Protein 8A9W (pdb70)

Nearest PDB structures (foldseek):
  8a9w-assembly1_A-2  TM=1.013E+00  e=1.191E-15  Klebsiella oxytoca
  5hl8-assembly2_B  TM=8.897E-01  e=2.671E-08  Klebsiella pneumoniae subsp. pneumoniae NTUH-K2044
  5hl8-assembly2_C  TM=7.415E-01  e=4.588E-07  Klebsiella pneumoniae subsp. pneumoniae NTUH-K2044
  2w7v-assembly1_A  TM=8.887E-01  e=1.658E-04  Vibrio parahaemolyticus
  6ghu-assembly1_A  TM=8.692E-01  e=1.550E-04  Pseudomonas aeruginosa

Structure (mmCIF, N/CA/C/O backbone):
data_8A9W
#
_entry.id   8A9W
#
_cell.length_a   80.300
_cell.length_b   80.300
_cell.length_c   80.300
_cell.angle_alpha   90.00
_cell.angle_beta   90.00
_cell.angle_gamma   90.00
#
_symmetry.space_group_name_H-M   'I 21 3'
#
loop_
_entity.id
_entity.type
_entity.pdbx_description
1 polymer 'Type II secretion system protein L'
2 non-polymer 'SULFATE ION'
3 water water
#
loop_
_atom_site.group_PDB
_atom_site.id
_atom_site.type_symbol
_atom_site.label_atom_id
_atom_site.label_alt_id
_atom_site.label_comp_id
_atom_site.label_asym_id
_atom_site.label_entity_id
_atom_site.label_seq_id
_atom_site.pdbx_PDB_ins_code
_atom_site.Cartn_x
_atom_site.Cartn_y
_atom_site.Cartn_z
_atom_site.occupancy
_atom_site.B_iso_or_equiv
_atom_site.auth_seq_id
_atom_site.auth_comp_id
_atom_site.auth_asym_id
_atom_site.auth_atom_id
_atom_site.pdbx_PDB_model_num
ATOM 1 N N . ALA A 1 2 ? 25.882 2.576 -7.142 1.00 96.06 8 ALA A N 1
ATOM 2 C CA . ALA A 1 2 ? 25.443 1.358 -7.892 1.00 94.00 8 ALA A CA 1
ATOM 3 C C . ALA A 1 2 ? 24.448 0.535 -7.088 1.00 96.11 8 ALA A C 1
ATOM 4 O O . ALA A 1 2 ? 23.501 -0.009 -7.640 1.00 93.09 8 ALA A O 1
ATOM 6 N N . LEU A 1 3 ? 24.687 0.431 -5.777 1.00 85.09 9 LEU A N 1
ATOM 7 C CA . LEU A 1 3 ? 23.798 -0.284 -4.877 1.00 80.05 9 LEU A CA 1
ATOM 8 C C . LEU A 1 3 ? 22.829 0.686 -4.223 1.00 38.62 9 LEU A C 1
ATOM 9 O O . LEU A 1 3 ? 21.624 0.494 -4.299 1.00 58.63 9 LEU A O 1
ATOM 14 N N . ILE A 1 4 ? 23.380 1.725 -3.589 1.00 72.92 10 ILE A N 1
ATOM 15 C CA . ILE A 1 4 ? 22.613 2.693 -2.810 1.00 71.99 10 ILE A CA 1
ATOM 16 C C . ILE A 1 4 ? 21.634 3.500 -3.662 1.00 152.19 10 ILE A C 1
ATOM 17 O O . ILE A 1 4 ? 20.531 3.822 -3.205 1.00 61.70 10 ILE A O 1
ATOM 22 N N . SER A 1 5 ? 22.050 3.817 -4.895 1.00 54.30 11 SER A N 1
ATOM 23 C CA . SER A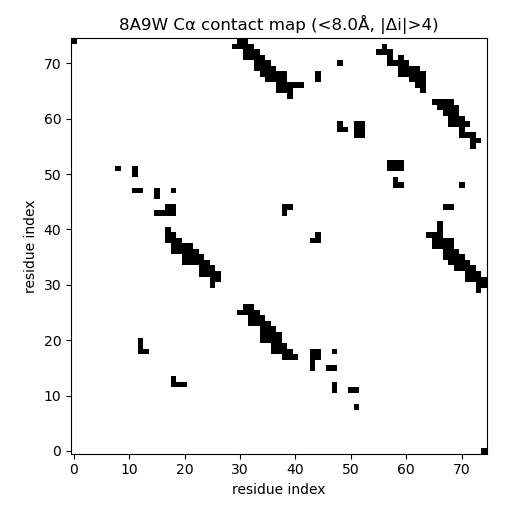 1 5 ? 21.329 4.732 -5.771 1.00 64.90 11 SER A CA 1
ATOM 24 C C . SER A 1 5 ? 20.250 3.985 -6.539 1.00 93.22 11 SER A C 1
ATOM 25 O O . SER A 1 5 ? 19.144 4.504 -6.759 1.00 58.77 11 SER A O 1
ATOM 28 N N . ARG A 1 6 ? 20.584 2.759 -6.951 1.00 56.96 12 ARG A N 1
ATOM 29 C CA . ARG A 1 6 ? 19.648 1.823 -7.621 1.00 58.98 12 ARG A CA 1
ATOM 30 C C . ARG A 1 6 ? 18.561 1.419 -6.612 1.00 50.90 12 ARG A C 1
ATOM 31 O O . ARG A 1 6 ? 17.401 1.297 -7.033 1.00 45.88 12 ARG A O 1
ATOM 39 N N . LEU A 1 7 ? 18.918 1.264 -5.331 1.00 55.49 13 LEU A N 1
ATOM 40 C CA . LEU A 1 7 ? 17.966 0.870 -4.285 1.00 54.60 13 LEU A CA 1
ATOM 41 C C . LEU A 1 7 ? 16.863 1.907 -4.102 1.00 70.08 13 LEU A C 1
ATOM 42 O O . LEU A 1 7 ? 15.695 1.555 -3.947 1.00 46.85 13 LEU A O 1
ATOM 47 N N . GLY A 1 8 ? 17.247 3.187 -4.115 1.00 58.86 14 GLY A N 1
ATOM 48 C CA . GLY A 1 8 ? 16.313 4.298 -4.030 1.00 57.68 14 GLY A CA 1
ATOM 49 C C . GLY A 1 8 ? 15.351 4.373 -5.210 1.00 43.20 14 GLY A C 1
ATOM 50 O O . GLY A 1 8 ? 14.159 4.648 -5.030 1.00 50.97 14 GLY A O 1
ATOM 51 N N . ALA A 1 9 ? 15.875 4.143 -6.416 1.00 51.49 15 ALA A N 1
ATOM 52 C CA . ALA A 1 9 ? 15.066 4.069 -7.633 1.00 53.83 15 ALA A CA 1
ATOM 53 C C . ALA A 1 9 ? 14.059 2.910 -7.557 1.00 46.02 15 ALA A C 1
ATOM 54 O O . ALA A 1 9 ? 12.887 3.066 -7.871 1.00 43.75 15 ALA A O 1
ATOM 56 N N . LEU A 1 10 ? 14.542 1.742 -7.133 1.00 40.88 16 LEU A N 1
ATOM 57 C CA . LEU A 1 10 ? 13.711 0.538 -7.025 1.00 42.85 16 LEU A CA 1
ATOM 58 C C . LEU A 1 10 ? 12.601 0.729 -5.990 1.00 40.63 16 LEU A C 1
ATOM 59 O O . LEU A 1 10 ? 11.458 0.372 -6.222 1.00 39.73 16 LEU A O 1
ATOM 64 N N . GLN A 1 11 ? 12.971 1.306 -4.846 1.00 36.03 17 GLN A N 1
ATOM 65 C CA . GLN A 1 11 ? 12.050 1.606 -3.759 1.00 42.58 17 GLN A CA 1
ATOM 66 C C . GLN A 1 11 ? 10.984 2.618 -4.216 1.00 42.73 17 GLN A C 1
ATOM 67 O O . GLN A 1 11 ? 9.839 2.549 -3.809 1.00 38.02 17 GLN A O 1
ATOM 73 N N . GLN A 1 12 ? 11.357 3.535 -5.110 1.00 43.82 18 GLN A N 1
ATOM 74 C CA . GLN A 1 12 ? 10.407 4.515 -5.641 1.00 50.75 18 GLN A CA 1
ATOM 75 C C . GLN A 1 12 ? 9.323 3.841 -6.505 1.00 35.34 18 GLN A C 1
ATOM 76 O O . GLN A 1 12 ? 8.152 4.179 -6.390 1.00 33.87 18 GLN A O 1
ATOM 82 N N . ILE A 1 13 ? 9.748 2.907 -7.364 1.00 28.42 19 ILE A N 1
ATOM 83 C CA . ILE A 1 13 ? 8.877 2.170 -8.254 1.00 36.12 19 ILE A CA 1
ATOM 84 C C . ILE A 1 13 ? 7.976 1.234 -7.465 1.00 35.46 19 ILE A C 1
ATOM 85 O O . ILE A 1 13 ? 6.801 1.131 -7.750 1.00 39.58 19 ILE A O 1
ATOM 90 N N . ILE A 1 14 ? 8.549 0.552 -6.468 1.00 32.84 20 ILE A N 1
ATOM 91 C CA . ILE A 1 14 ? 7.754 -0.296 -5.553 1.00 36.83 20 ILE A CA 1
ATOM 92 C C . ILE A 1 14 ? 6.676 0.546 -4.877 1.00 33.99 20 ILE A C 1
ATOM 93 O O . ILE A 1 14 ? 5.481 0.219 -4.952 1.00 38.73 20 ILE A O 1
ATOM 98 N N . ASP A 1 15 ? 7.101 1.647 -4.248 1.00 33.29 21 ASP A N 1
ATOM 99 C CA . ASP A 1 15 ? 6.212 2.571 -3.537 1.00 41.41 21 ASP A CA 1
ATOM 100 C C . ASP A 1 15 ? 5.145 3.236 -4.428 1.00 39.41 21 ASP A C 1
ATOM 101 O O . ASP A 1 15 ? 4.049 3.512 -3.952 1.00 41.07 21 ASP A O 1
ATOM 106 N N . ASP A 1 16 ? 5.484 3.507 -5.699 1.00 36.45 22 ASP A N 1
ATOM 107 C CA . ASP A 1 16 ? 4.553 4.099 -6.675 1.00 40.34 22 ASP A CA 1
ATOM 108 C C . ASP A 1 16 ? 3.534 3.122 -7.246 1.00 38.78 22 ASP A C 1
ATOM 109 O O . ASP A 1 16 ? 2.550 3.550 -7.879 1.00 41.30 22 ASP A O 1
ATOM 114 N N . THR A 1 17 ? 3.787 1.822 -7.068 1.00 33.69 23 THR A N 1
ATOM 115 C CA . THR A 1 17 ? 3.028 0.772 -7.721 1.00 31.16 23 THR A CA 1
ATOM 116 C C . THR A 1 17 ? 2.053 0.133 -6.740 1.00 35.68 23 THR A C 1
ATOM 117 O O . THR A 1 17 ? 2.454 -0.552 -5.802 1.00 34.00 23 THR A O 1
ATOM 121 N N . PRO A 1 18 ? 0.737 0.334 -6.929 1.00 36.92 24 PRO A N 1
ATOM 122 C CA . PRO A 1 18 ? -0.244 -0.232 -6.010 1.00 31.82 24 PRO A CA 1
ATOM 123 C C . PRO A 1 18 ? -0.222 -1.759 -6.117 1.00 28.10 24 PRO A C 1
ATOM 124 O O . PRO A 1 18 ? -0.011 -2.286 -7.217 1.00 28.85 24 PRO A O 1
ATOM 128 N N . GLY A 1 19 ? -0.422 -2.436 -4.977 1.00 30.75 25 GLY A N 1
ATOM 129 C CA . GLY A 1 19 ? -0.578 -3.883 -4.955 1.00 26.27 25 GLY A CA 1
ATOM 130 C C . GLY A 1 19 ? 0.742 -4.649 -4.812 1.00 31.92 25 GLY A C 1
ATOM 131 O O . GLY A 1 19 ? 0.731 -5.858 -4.859 1.00 28.91 25 GLY A O 1
ATOM 132 N N . ILE A 1 20 ? 1.853 -3.932 -4.603 1.00 28.33 26 ILE A N 1
ATOM 133 C CA . ILE A 1 20 ? 3.202 -4.535 -4.520 1.00 31.01 26 ILE A CA 1
ATOM 134 C C . ILE A 1 20 ? 3.851 -4.283 -3.147 1.00 27.92 26 ILE A C 1
ATOM 135 O O . ILE A 1 20 ? 3.747 -3.179 -2.620 1.00 30.36 26 ILE A O 1
ATOM 140 N N . ARG A 1 21 ? 4.571 -5.286 -2.625 1.00 29.07 27 ARG A N 1
ATOM 141 C CA . ARG A 1 21 ? 5.515 -5.159 -1.475 1.00 29.55 27 ARG A CA 1
ATOM 142 C C . ARG A 1 21 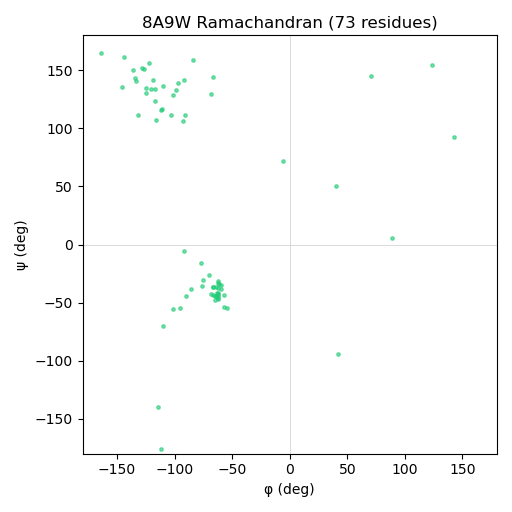? 6.840 -5.877 -1.776 1.00 25.29 27 ARG A C 1
ATOM 143 O O . ARG A 1 21 ? 6.814 -6.972 -2.394 1.00 30.10 27 ARG A O 1
ATOM 151 N N . LEU A 1 22 ? 7.951 -5.301 -1.320 1.00 30.40 28 LEU A N 1
ATOM 152 C CA . LEU A 1 22 ? 9.227 -5.999 -1.277 1.00 36.37 28 LEU A CA 1
ATOM 153 C C . LEU A 1 22 ? 9.101 -7.090 -0.235 1.00 33.70 28 LEU A C 1
ATOM 154 O O . LEU A 1 22 ? 8.696 -6.807 0.890 1.00 37.93 28 LEU A O 1
ATOM 159 N N . ARG A 1 23 ? 9.475 -8.316 -0.607 1.00 33.90 29 ARG A N 1
ATOM 160 C CA . ARG A 1 23 ? 9.487 -9.500 0.290 1.00 31.00 29 ARG A CA 1
ATOM 161 C C . ARG A 1 23 ? 10.930 -9.751 0.725 1.00 34.29 29 ARG A C 1
ATOM 162 O O . ARG A 1 23 ? 11.196 -9.743 1.948 1.00 36.78 29 ARG A O 1
ATOM 170 N N . THR A 1 24 ? 11.833 -9.904 -0.247 1.00 35.28 30 THR A N 1
ATOM 171 C CA . THR A 1 24 ? 13.265 -10.052 0.024 1.00 35.41 30 THR A CA 1
ATOM 172 C C . THR A 1 24 ? 14.119 -9.362 -1.025 1.00 48.79 30 THR A C 1
ATOM 173 O O . THR A 1 24 ? 13.682 -9.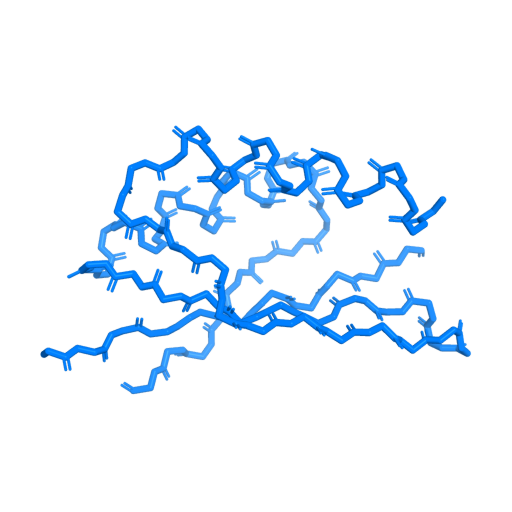063 -2.139 1.00 36.38 30 THR A O 1
ATOM 177 N N . LEU A 1 25 ? 15.372 -9.114 -0.663 1.00 33.65 31 LEU A N 1
ATOM 178 C CA . LEU A 1 25 ? 16.308 -8.499 -1.569 1.00 32.19 31 LEU A CA 1
ATOM 179 C C . LEU A 1 25 ? 17.661 -9.107 -1.275 1.00 64.44 31 LEU A C 1
ATOM 180 O O . LEU A 1 25 ? 18.006 -9.268 -0.117 1.00 37.56 31 LEU A O 1
ATOM 185 N N . SER A 1 26 ? 18.418 -9.473 -2.314 1.00 32.40 32 SER A N 1
ATOM 186 C CA . SER A 1 26 ? 19.802 -9.948 -2.115 1.00 31.12 32 SER A CA 1
ATOM 187 C C . SER A 1 26 ? 20.737 -9.274 -3.101 1.00 48.72 32 SER A C 1
ATOM 188 O O . SER A 1 26 ? 20.380 -9.078 -4.269 1.00 36.74 32 SER A O 1
ATOM 191 N N . PHE A 1 27 ? 21.939 -8.923 -2.632 1.00 33.54 33 PHE A N 1
ATOM 192 C CA . PHE A 1 27 ? 22.975 -8.327 -3.486 1.00 36.57 33 PHE A CA 1
ATOM 193 C C . PHE A 1 27 ? 24.249 -9.130 -3.401 1.00 41.21 33 PHE A C 1
ATOM 194 O O . PHE A 1 27 ? 24.729 -9.460 -2.306 1.00 32.79 33 PHE A O 1
ATOM 202 N N . ASP A 1 28 ? 24.792 -9.457 -4.579 1.00 33.04 34 ASP A N 1
ATOM 203 C CA . ASP A 1 28 ? 26.084 -10.111 -4.706 1.00 36.79 34 ASP A CA 1
ATOM 204 C C . ASP A 1 28 ? 27.073 -9.133 -5.335 1.00 47.51 34 ASP A C 1
ATOM 205 O O . ASP A 1 28 ? 26.894 -8.723 -6.487 1.00 44.20 34 ASP A O 1
ATOM 210 N N . ALA A 1 29 ? 28.116 -8.754 -4.581 1.00 42.37 35 ALA A N 1
ATOM 211 C CA . ALA A 1 29 ? 29.075 -7.743 -5.039 1.00 42.60 35 ALA A CA 1
ATOM 212 C C . ALA A 1 29 ? 29.827 -8.184 -6.315 1.00 43.85 35 ALA A C 1
ATOM 213 O O . ALA A 1 29 ? 29.916 -7.427 -7.288 1.00 49.27 35 ALA A O 1
ATOM 215 N N . ALA A 1 30 ? 30.315 -9.425 -6.299 1.00 44.02 36 ALA A N 1
ATOM 216 C CA . ALA A 1 30 ? 31.114 -10.011 -7.376 1.00 55.33 36 ALA A CA 1
ATOM 217 C C . ALA A 1 30 ? 30.393 -10.054 -8.731 1.00 60.87 36 ALA A C 1
ATOM 218 O O . ALA A 1 30 ? 31.009 -9.833 -9.763 1.00 51.28 36 ALA A O 1
ATOM 220 N N . ARG A 1 31 ? 29.085 -10.332 -8.713 1.00 46.91 37 ARG A N 1
ATOM 221 C CA . ARG A 1 31 ? 28.221 -10.368 -9.926 1.00 44.06 37 ARG A CA 1
ATOM 222 C C . ARG A 1 31 ? 27.588 -8.989 -10.145 1.00 54.35 37 ARG A C 1
ATOM 223 O O . ARG A 1 31 ? 26.919 -8.811 -11.187 1.00 55.92 37 ARG A O 1
ATOM 231 N N . ASN A 1 32 ? 27.804 -8.053 -9.210 1.00 44.21 38 ASN A N 1
ATOM 232 C CA . ASN A 1 32 ? 27.110 -6.775 -9.169 1.00 42.37 38 ASN A CA 1
ATOM 233 C C . ASN A 1 32 ? 25.652 -6.971 -9.526 1.00 61.31 38 ASN A C 1
ATOM 234 O O . ASN A 1 32 ? 25.106 -6.274 -10.391 1.00 58.90 38 ASN A O 1
ATOM 239 N N . ALA A 1 33 ? 25.026 -7.944 -8.858 1.00 41.78 39 ALA A N 1
ATOM 240 C CA . ALA A 1 33 ? 23.671 -8.347 -9.174 1.00 44.28 39 ALA A CA 1
ATOM 241 C C . ALA A 1 33 ? 22.751 -8.160 -7.974 1.00 57.21 39 ALA A C 1
ATOM 242 O O . ALA A 1 33 ? 23.070 -8.534 -6.854 1.00 38.48 39 ALA A O 1
ATOM 244 N N . LEU A 1 34 ? 21.591 -7.565 -8.235 1.00 39.00 40 LEU A N 1
ATOM 245 C CA . LEU A 1 34 ? 20.586 -7.337 -7.234 1.00 43.43 40 LEU A CA 1
ATOM 246 C C . LEU A 1 34 ? 19.399 -8.237 -7.545 1.00 51.68 40 LEU A C 1
ATOM 247 O O . LEU A 1 34 ? 18.789 -8.124 -8.612 1.00 55.19 40 LEU A O 1
ATOM 252 N N . GLN A 1 35 ? 19.103 -9.165 -6.628 1.00 32.19 41 GLN A N 1
ATOM 253 C CA . GLN A 1 35 ? 17.949 -10.045 -6.746 1.00 31.96 41 GLN A CA 1
ATOM 254 C C . GLN A 1 35 ? 16.808 -9.555 -5.853 1.00 49.76 41 GLN A C 1
ATOM 255 O O . GLN A 1 35 ? 17.000 -9.304 -4.673 1.00 40.74 41 GLN A O 1
ATOM 261 N N . LEU A 1 36 ? 15.614 -9.418 -6.440 1.00 36.40 42 LEU A N 1
ATOM 262 C CA . LEU A 1 36 ? 14.439 -8.921 -5.727 1.00 48.26 42 LEU A CA 1
ATOM 263 C C . LEU A 1 36 ? 13.292 -9.889 -5.832 1.00 55.32 42 LEU A C 1
ATOM 264 O O . LEU A 1 36 ? 13.021 -10.388 -6.919 1.00 53.16 42 LEU A O 1
ATOM 269 N N . GLU A 1 37 ? 12.619 -10.143 -4.700 1.00 34.66 43 GLU A N 1
ATOM 270 C CA . GLU A 1 37 ? 11.426 -10.963 -4.646 1.00 38.10 43 GLU A CA 1
ATOM 271 C C . GLU A 1 37 ? 10.303 -10.056 -4.166 1.00 45.46 43 GLU A C 1
ATOM 272 O O . GLU A 1 37 ? 10.411 -9.447 -3.116 1.00 34.85 43 GLU A O 1
ATOM 278 N N . ILE A 1 38 ? 9.249 -9.986 -4.982 1.00 37.20 44 ILE A N 1
ATOM 279 C CA . ILE A 1 38 ? 8.086 -9.118 -4.828 1.00 39.89 44 ILE A CA 1
ATOM 280 C C . ILE A 1 38 ? 6.870 -9.947 -4.466 1.00 29.49 44 ILE A C 1
ATOM 281 O O . ILE A 1 38 ? 6.641 -10.993 -5.078 1.00 38.86 44 ILE A O 1
ATOM 286 N N . SER A 1 39 ? 6.064 -9.470 -3.500 1.00 30.94 45 SER A N 1
ATOM 287 C CA . SER A 1 39 ? 4.721 -9.993 -3.253 1.00 31.87 45 SER A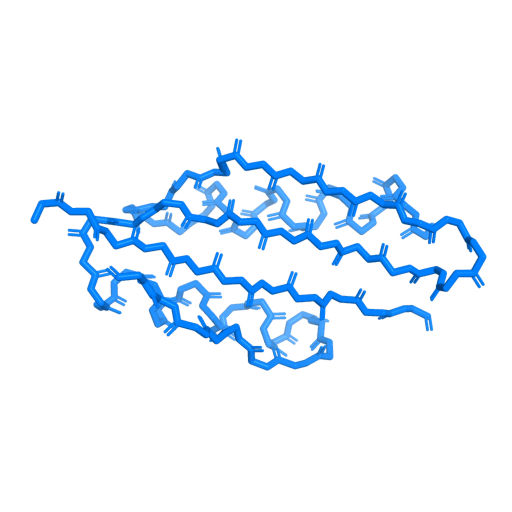 CA 1
ATOM 288 C C . SER A 1 39 ? 3.727 -9.069 -3.971 1.00 32.72 45 SER A C 1
ATOM 289 O O . SER A 1 39 ? 3.899 -7.855 -3.954 1.00 34.61 45 SER A O 1
ATOM 292 N N . ALA A 1 40 ? 2.706 -9.649 -4.606 1.00 38.62 46 ALA A N 1
ATOM 293 C CA . ALA A 1 40 ? 1.713 -8.879 -5.364 1.00 34.49 46 ALA A CA 1
ATOM 294 C C . ALA A 1 40 ? 0.308 -9.373 -5.071 1.00 35.47 46 ALA A C 1
ATOM 295 O O . ALA A 1 40 ? 0.113 -10.547 -4.782 1.00 42.44 46 ALA A O 1
ATOM 297 N N . VAL A 1 41 ? -0.679 -8.468 -5.155 1.00 36.62 47 VAL A N 1
ATOM 298 C CA . VAL A 1 41 ? -2.088 -8.833 -4.939 1.00 43.65 47 VAL A CA 1
ATOM 299 C C . VAL A 1 41 ? -2.655 -9.683 -6.051 1.00 38.89 47 VAL A C 1
ATOM 300 O O . VAL A 1 41 ? -3.614 -10.418 -5.842 1.00 43.70 47 VAL A O 1
ATOM 304 N N . SER A 1 42 ? -2.076 -9.545 -7.249 1.00 36.56 48 SER A N 1
ATOM 305 C CA . SER A 1 42 ? -2.617 -10.126 -8.474 1.00 43.21 48 SER A CA 1
ATOM 306 C C . SER A 1 42 ? -1.534 -10.112 -9.548 1.00 71.63 48 SER A C 1
ATOM 307 O O . SER A 1 42 ? -0.530 -9.422 -9.402 1.00 36.17 48 SER A O 1
ATOM 310 N N . SER A 1 43 ? -1.752 -10.889 -10.617 1.00 45.97 49 SER A N 1
ATOM 311 C CA . SER A 1 43 ? -0.913 -10.873 -11.822 1.00 43.86 49 SER A CA 1
ATOM 312 C C . SER A 1 43 ? -0.870 -9.508 -12.508 1.00 44.36 49 SER A C 1
ATOM 313 O O . SER A 1 43 ? 0.158 -9.130 -13.050 1.00 54.98 49 SER A O 1
ATOM 316 N N . GLN A 1 44 ? -1.989 -8.778 -12.472 1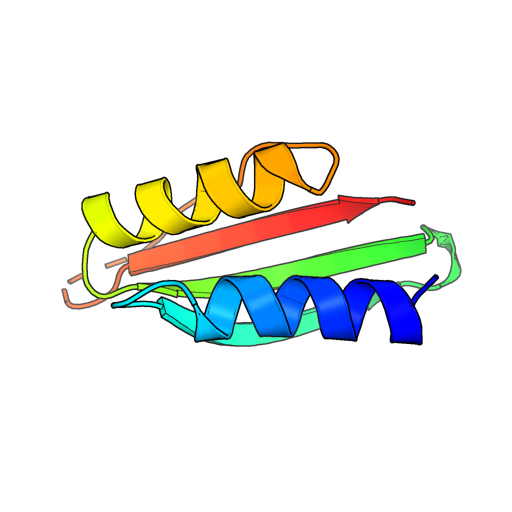.00 41.96 50 GLN A N 1
ATOM 317 C CA . GLN A 1 44 ? -2.082 -7.422 -13.045 1.00 56.47 50 GLN A CA 1
ATOM 318 C C . GLN A 1 44 ? -1.141 -6.432 -12.350 1.00 53.80 50 GLN A C 1
ATOM 319 O O . GLN A 1 44 ? -0.475 -5.634 -13.008 1.00 51.57 50 GLN A O 1
ATOM 325 N N . ALA A 1 45 ? -1.104 -6.488 -11.014 1.00 40.89 51 ALA A N 1
ATOM 326 C CA . ALA A 1 45 ? -0.212 -5.641 -10.222 1.00 36.95 51 ALA A CA 1
ATOM 327 C C . ALA A 1 45 ? 1.256 -5.975 -10.511 1.00 33.70 51 ALA A C 1
ATOM 328 O O . ALA A 1 45 ? 2.084 -5.076 -10.665 1.00 43.08 51 ALA A O 1
ATOM 330 N N . LEU A 1 46 ? 1.578 -7.267 -10.576 1.00 32.54 52 LEU A N 1
ATOM 331 C CA . LEU A 1 46 ? 2.932 -7.689 -10.869 1.00 40.32 52 LEU A CA 1
ATOM 332 C C . LEU A 1 46 ? 3.414 -7.239 -12.268 1.00 64.30 52 LEU A C 1
ATOM 333 O O . LEU A 1 46 ? 4.587 -6.962 -12.438 1.00 43.53 52 LEU A O 1
ATOM 338 N N . GLU A 1 47 ? 2.496 -7.142 -13.240 1.00 49.05 53 GLU A N 1
ATOM 339 C CA . GLU A 1 47 ? 2.803 -6.671 -14.596 1.00 59.78 53 GLU A CA 1
ATOM 340 C C . GLU A 1 47 ? 2.961 -5.158 -14.639 1.00 41.64 53 GLU A C 1
ATOM 341 O O . GLU A 1 47 ? 3.765 -4.645 -15.392 1.00 47.39 53 GLU A O 1
ATOM 347 N N . GLN A 1 48 ? 2.161 -4.463 -13.825 1.00 36.92 54 GLN A N 1
ATOM 348 C CA . GLN A 1 48 ? 2.260 -3.037 -13.602 1.00 51.55 54 GLN A CA 1
ATOM 349 C C . GLN A 1 4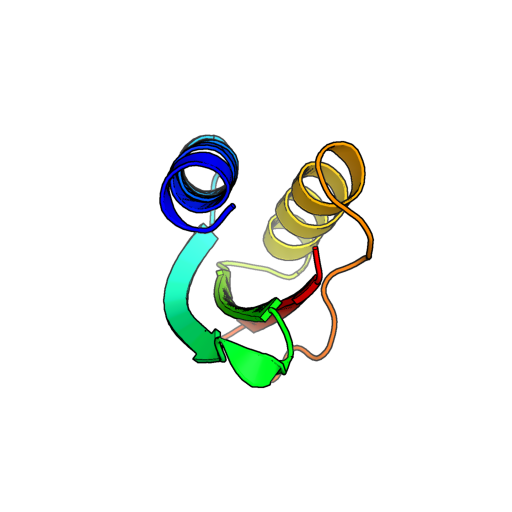8 ? 3.714 -2.817 -13.168 1.00 64.79 54 GLN A C 1
ATOM 350 O O . GLN A 1 48 ? 4.453 -2.071 -13.805 1.00 40.55 54 GLN A O 1
ATOM 356 N N . PHE A 1 49 ? 4.142 -3.541 -12.126 1.00 42.17 55 PHE A N 1
ATOM 357 C CA . PHE A 1 49 ? 5.490 -3.396 -11.579 1.00 36.09 55 PHE A CA 1
ATOM 358 C C . PHE A 1 49 ? 6.619 -3.808 -12.555 1.00 41.39 55 PHE A C 1
ATOM 359 O O . PHE A 1 49 ? 7.638 -3.113 -12.676 1.00 35.98 55 PHE A O 1
ATOM 367 N N . SER A 1 50 ? 6.447 -4.945 -13.232 1.00 42.78 56 SER A N 1
ATOM 368 C CA . SER A 1 50 ? 7.484 -5.470 -14.110 1.00 50.67 56 SER A CA 1
ATOM 369 C C . SER A 1 50 ? 7.888 -4.463 -15.186 1.00 45.09 56 SER A C 1
ATOM 370 O O . SER A 1 50 ? 9.080 -4.284 -15.457 1.00 54.75 56 SER A O 1
ATOM 373 N N . GLN A 1 51 ? 6.885 -3.813 -15.785 1.00 48.71 57 GLN A N 1
ATOM 374 C CA . GLN A 1 51 ? 7.083 -2.850 -16.875 1.00 67.42 57 GLN A CA 1
ATOM 375 C C . GLN A 1 51 ? 7.632 -1.505 -16.407 1.00 44.05 57 GLN A C 1
ATOM 376 O O . GLN A 1 51 ? 8.336 -0.820 -17.145 1.00 43.85 57 GLN A O 1
ATOM 382 N N . ARG A 1 52 ? 7.292 -1.104 -15.180 1.00 38.65 58 ARG A N 1
ATOM 383 C CA . ARG A 1 52 ? 7.913 0.082 -14.532 1.00 48.66 58 ARG A CA 1
ATOM 384 C C . ARG A 1 52 ? 9.404 -0.215 -14.304 1.00 46.58 58 ARG A C 1
ATOM 385 O O . ARG A 1 52 ? 10.233 0.638 -14.680 1.00 48.32 58 ARG A O 1
ATOM 393 N N . ALA A 1 53 ? 9.733 -1.388 -13.752 1.00 41.18 59 ALA A N 1
ATOM 394 C CA . ALA A 1 53 ? 11.120 -1.780 -13.476 1.00 41.28 59 ALA A CA 1
ATOM 395 C C . ALA A 1 53 ? 11.954 -1.868 -14.760 1.00 43.48 59 ALA A C 1
ATOM 396 O O . ALA A 1 53 ? 13.121 -1.496 -14.775 1.00 44.98 59 ALA A O 1
ATOM 398 N N . ARG A 1 54 ? 11.332 -2.445 -15.791 1.00 41.11 60 ARG A N 1
ATOM 399 C CA . ARG A 1 54 ? 11.852 -2.613 -17.178 1.00 58.97 60 ARG A CA 1
ATOM 400 C C . ARG A 1 54 ? 12.085 -1.227 -17.798 1.00 59.43 60 ARG A C 1
ATOM 401 O O . ARG A 1 54 ? 13.073 -1.063 -18.538 1.00 48.73 60 ARG A O 1
ATOM 409 N N . ALA A 1 55 ? 11.217 -0.258 -17.503 1.00 48.56 61 ALA A N 1
ATOM 410 C CA . ALA A 1 55 ? 11.374 1.087 -18.035 1.00 60.78 61 ALA A CA 1
ATOM 411 C C . ALA A 1 55 ? 12.620 1.768 -17.478 1.00 42.90 61 ALA A C 1
ATOM 412 O O . ALA A 1 55 ? 13.302 2.475 -18.212 1.00 56.72 61 ALA A O 1
ATOM 414 N N . ARG A 1 56 ? 12.938 1.523 -16.205 1.00 64.32 62 ARG A N 1
ATOM 415 C CA . ARG A 1 56 ? 14.080 2.169 -15.499 1.00 70.43 62 ARG A CA 1
ATOM 416 C C . ARG A 1 56 ? 15.344 1.321 -15.677 1.00 92.17 62 ARG A C 1
ATOM 417 O O . ARG A 1 56 ? 16.401 1.911 -15.962 1.00 61.20 62 ARG A O 1
ATOM 425 N N . PHE A 1 57 ? 15.230 -0.003 -15.517 1.00 54.02 63 PHE A N 1
ATOM 426 C CA . PHE A 1 57 ? 16.370 -0.901 -15.505 1.00 67.45 63 PHE A CA 1
ATOM 427 C C . PHE A 1 57 ? 16.378 -1.812 -16.739 1.00 72.84 63 PHE A C 1
ATOM 428 O O . PHE A 1 57 ? 15.553 -1.670 -17.646 1.00 76.55 63 PHE A O 1
ATOM 436 N N . ARG A 1 58 ? 17.345 -2.733 -16.761 1.00 67.55 64 ARG A N 1
ATOM 437 C CA . ARG A 1 58 ? 17.549 -3.768 -17.808 1.00 169.49 64 ARG A CA 1
ATOM 438 C C . ARG A 1 58 ? 16.815 -5.046 -17.379 1.00 167.56 64 ARG A C 1
ATOM 439 O O . ARG A 1 58 ? 17.299 -5.678 -16.424 1.00 55.59 64 ARG A O 1
ATOM 447 N N . VAL A 1 59 ? 15.672 -5.368 -18.013 1.00 102.31 65 VAL A N 1
ATOM 448 C CA . VAL A 1 59 ? 14.987 -6.688 -17.917 1.00 181.80 65 VAL A CA 1
ATOM 449 C C . VAL A 1 59 ? 13.514 -6.661 -17.434 1.00 212.46 65 VAL A C 1
ATOM 450 O O . VAL A 1 59 ? 13.081 -5.733 -16.750 1.00 51.25 65 VAL A O 1
ATOM 454 N N . GLN A 1 60 ? 12.752 -7.692 -17.827 1.00 178.55 66 GLN A N 1
ATOM 455 C CA . GLN A 1 60 ? 11.445 -8.020 -17.248 1.00 177.76 66 GLN A CA 1
ATOM 456 C C . GLN A 1 60 ? 11.622 -8.860 -15.968 1.00 52.62 66 GLN A C 1
ATOM 457 O O . GLN A 1 60 ? 12.672 -9.493 -15.764 1.00 59.49 66 GLN A O 1
ATOM 463 N N . THR A 1 61 ? 10.587 -8.857 -15.119 1.00 68.19 67 THR A N 1
ATOM 464 C CA . THR A 1 61 ? 10.545 -9.647 -13.885 1.00 206.72 67 THR A CA 1
ATOM 465 C C . THR A 1 61 ? 9.740 -10.910 -14.178 1.00 64.28 67 THR A C 1
ATOM 466 O O . THR A 1 61 ? 8.668 -10.835 -14.784 1.00 82.16 67 THR A O 1
ATOM 470 N N . GLY A 1 62 ? 10.271 -12.066 -13.758 1.00 50.23 68 GLY A N 1
ATOM 471 C CA . GLY A 1 62 ? 9.729 -13.361 -14.129 1.00 58.66 68 GLY A CA 1
ATOM 472 C C . GLY A 1 62 ? 9.136 -14.197 -13.009 1.00 77.96 68 GLY A C 1
ATOM 473 O O . GLY A 1 62 ? 8.456 -13.681 -12.119 1.00 87.17 68 GLY A O 1
ATOM 474 N N . GLU A 1 63 ? 9.415 -15.504 -13.090 1.00 138.19 69 GLU A N 1
ATOM 475 C CA . GLU A 1 63 ? 8.877 -16.578 -12.247 1.00 137.87 69 GLU A CA 1
ATOM 476 C C . GLU A 1 63 ? 7.371 -16.535 -11.907 1.00 74.94 69 GLU A C 1
ATOM 477 O O . GLU A 1 63 ? 6.560 -17.024 -12.691 1.00 293.83 69 GLU A O 1
ATOM 483 N N . MET A 1 64 ? 7.021 -15.954 -10.750 1.00 83.68 70 MET A N 1
ATOM 484 C CA . MET A 1 64 ? 5.741 -16.185 -10.062 1.00 149.79 70 MET A CA 1
ATOM 485 C C . MET A 1 64 ? 5.703 -17.604 -9.472 1.00 113.03 70 MET A C 1
ATOM 486 O O . MET A 1 64 ? 6.258 -18.538 -10.053 1.00 222.38 70 MET A O 1
ATOM 491 N N . LYS A 1 65 ? 5.053 -17.749 -8.310 1.00 68.19 71 LYS A N 1
ATOM 492 C CA . LYS A 1 65 ? 5.005 -19.014 -7.571 1.00 86.83 71 LYS A CA 1
ATOM 493 C C . LYS A 1 65 ? 3.601 -19.605 -7.627 1.00 92.31 71 LYS A C 1
ATOM 494 O O . LYS A 1 65 ? 2.660 -19.052 -7.054 1.00 126.63 71 LYS A O 1
ATOM 500 N N . ASP A 1 69 ? -4.181 -16.886 -3.678 1.00 82.53 75 ASP A N 1
ATOM 501 C CA . ASP A 1 69 ? -3.746 -16.191 -2.470 1.00 130.59 75 ASP A CA 1
ATOM 502 C C . ASP A 1 69 ? -2.230 -16.333 -2.310 1.00 92.63 75 ASP A C 1
ATOM 503 O O . ASP A 1 69 ? -1.760 -17.072 -1.447 1.00 68.67 75 ASP A O 1
ATOM 508 N N . GLY A 1 70 ? -1.476 -15.632 -3.167 1.00 126.69 76 GLY A N 1
ATOM 509 C CA . GLY A 1 70 ? -0.021 -15.647 -3.139 1.00 98.91 76 GLY A CA 1
ATOM 510 C C . GLY A 1 70 ? 0.639 -15.602 -4.508 1.00 85.52 76 GLY A C 1
ATOM 511 O O . GLY A 1 70 ? 0.863 -16.643 -5.135 1.00 72.83 76 GLY A O 1
ATOM 512 N N . ILE A 1 71 ? 0.956 -14.387 -4.965 1.00 49.96 77 ILE A N 1
ATOM 513 C CA . ILE A 1 71 ? 1.713 -14.161 -6.191 1.00 41.53 77 ILE A CA 1
ATOM 514 C C . ILE A 1 71 ? 3.024 -13.462 -5.846 1.00 48.02 77 ILE A C 1
ATOM 515 O O . ILE A 1 71 ? 3.021 -12.508 -5.048 1.00 42.71 77 ILE A O 1
ATOM 520 N N . GLU A 1 72 ? 4.126 -13.964 -6.429 1.00 44.71 78 GLU A N 1
ATOM 521 C CA . GLU A 1 72 ? 5.480 -13.425 -6.267 1.00 39.41 78 GLU A CA 1
ATOM 522 C C . GLU A 1 72 ? 6.202 -13.122 -7.602 1.00 45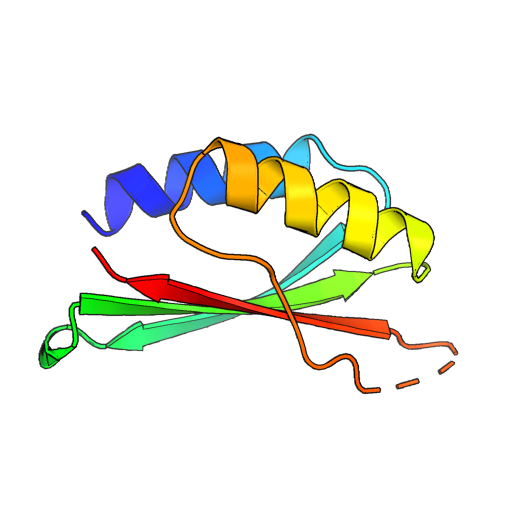.22 78 GLU A C 1
ATOM 523 O O . GLU A 1 72 ? 5.957 -13.760 -8.615 1.00 60.87 78 GLU A O 1
ATOM 529 N N . GLY A 1 73 ? 7.100 -12.134 -7.578 1.00 72.67 79 GLY A N 1
ATOM 530 C CA . GLY A 1 73 ? 7.866 -11.730 -8.746 1.00 55.47 79 GLY A CA 1
ATOM 531 C C . GLY A 1 73 ? 9.342 -11.707 -8.416 1.00 91.41 79 GLY A C 1
ATOM 532 O O . GLY A 1 73 ? 9.723 -11.485 -7.265 1.00 47.75 79 GLY A O 1
ATOM 533 N N . ARG A 1 74 ? 10.174 -11.933 -9.436 1.00 62.96 80 ARG A N 1
ATOM 534 C CA . ARG A 1 74 ? 11.654 -12.049 -9.304 1.00 42.42 80 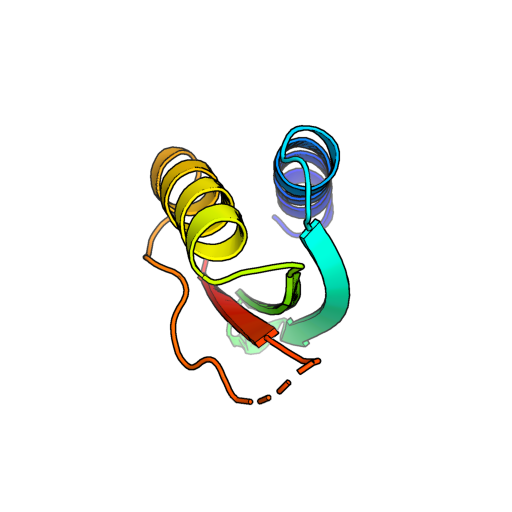ARG A CA 1
ATOM 535 C C . ARG A 1 74 ? 12.313 -11.178 -10.371 1.00 47.49 80 ARG A C 1
ATOM 536 O O . ARG A 1 74 ? 12.130 -11.464 -11.569 1.00 54.68 80 ARG A O 1
ATOM 544 N N . LEU A 1 75 ? 12.961 -10.104 -9.932 1.00 49.62 81 LEU A N 1
ATOM 545 C CA . LEU A 1 75 ? 13.656 -9.192 -10.791 1.00 46.49 81 LEU A CA 1
ATOM 546 C C . LEU A 1 75 ? 15.105 -9.307 -10.377 1.00 116.96 81 LEU A C 1
ATOM 547 O O . LEU A 1 75 ? 15.471 -8.896 -9.275 1.00 58.49 81 LEU A O 1
ATOM 552 N N . THR A 1 76 ? 15.915 -9.943 -11.230 1.00 42.16 82 THR A N 1
ATOM 553 C CA . THR A 1 76 ? 17.366 -9.836 -11.111 1.00 51.12 82 THR A CA 1
ATOM 554 C C . THR A 1 76 ? 17.841 -8.671 -11.962 1.00 48.24 82 THR A C 1
ATOM 555 O O . THR A 1 76 ? 17.761 -8.699 -13.190 1.00 51.05 82 THR A O 1
ATOM 559 N N . LEU A 1 77 ? 18.322 -7.624 -11.295 1.00 41.56 83 LEU A N 1
ATOM 560 C CA . LEU A 1 77 ? 19.004 -6.526 -11.952 1.00 51.37 83 LEU A CA 1
ATOM 561 C C . LEU A 1 77 ? 20.479 -6.817 -11.958 1.00 79.81 83 LEU A C 1
ATOM 562 O O . LEU A 1 77 ? 21.010 -7.358 -10.997 1.00 58.98 83 LEU A O 1
ATOM 567 N N . GLU A 1 78 ? 21.142 -6.464 -13.060 1.00 56.44 84 GLU A N 1
ATOM 568 C CA . GLU A 1 78 ? 22.586 -6.401 -13.090 1.00 66.54 84 GLU A CA 1
ATOM 569 C C . GLU A 1 78 ? 22.956 -4.985 -13.488 1.00 72.05 84 GLU A C 1
ATOM 570 O O . GLU A 1 78 ? 22.127 -4.266 -14.072 1.00 57.66 84 GLU A O 1
ATOM 576 N N . GLY A 1 79 ? 24.175 -4.573 -13.117 1.00 56.29 85 GLY A N 1
ATOM 577 C CA . GLY A 1 79 ? 24.679 -3.231 -13.386 1.00 108.35 85 GLY A CA 1
ATOM 578 C C . GLY A 1 79 ? 26.046 -3.203 -14.048 1.00 87.76 85 GLY A C 1
ATOM 579 O O . GLY A 1 79 ? 26.283 -3.854 -15.068 1.00 78.94 85 GLY A O 1
#

Secondary structure (DSSP, 8-state):
--HHHHHHHHHHHHHSTTEEEEEEEEETTTTEEEEEEEESSHHHHHHHHHHHHHHSSS--B-----EEEEEEEE-

Organism: Klebsiella pneumoniae (NCBI:txid573)

Sequence (75 aa):
ALISRLGALQQIIDDTPGIRLRTLSFDAARNALQLEISAVSSQALEQFSQRARARFRVQTGEMKDGIEGRLTLEG

Foldseek 3Di:
DPVVVVVVLVVLQVVQPFKDWPDWDADVVQQKIKTKMKGPDPVSLQSSQVSCVVVAPDGWDDFDCTTMTIDIGHD

InterPro domains:
  IPR007812 Type II secretion system protein GspL [PIRSF015761] (9-395)
  IPR007812 Type II secretion system protein GspL [TIGR01709] (12-389)
  IPR024230 GspL, cytoplasmic actin-ATPase-like domain [PF05134] (30-236)
  IPR025691 GspL periplasmic domain [PF12693] (243-394)
  IPR043129 ATPase, nucleotide binding domain [SSF53067] (11-148)
  IPR043129 ATPase, nucleotide binding domain [SSF53067] (151-233)

B-factor: mean 64.98, std 34.71, range [25.29, 293.83]

Radius of gyration: 11.46 Å; Cα contacts (8 Å, |Δi|>4): 131; chains: 1; bounding box: 35×24×18 Å

Solvent-accessible surface area: 4743 Å² total; per-residue (Å²): 96,70,145,70,85,37,44,8,1,64,99,14,10,109,84,4,88,21,4,166,61,149,75,67,62,75,46,81,105,172,54,11,9,73,0,28,0,38,13,118,32,51,138,6,0,81,68,0,0,107,92,0,124,90,129,25,163,59,80,8,36,107,76,164,208,51,43,15,0,73,0,63,7,109,81